Protein AF-A0A820WFC2-F1 (afdb_monomer_lite)

Secondary structure (DSSP, 8-state):
--PPP--SEEEEEEEESS--HHHHHHHHHT-TT--EEEEEEEEES-SS---HHHHHHHHHHH-TT-SEEEEEEEEE-----------HHHHHHHHHHTT------

Radius of gyration: 25.03 Å; chains: 1; bounding box: 61×42×60 Å

Sequence (105 aa):
MNKLPNLKCFSLQIFYEFQPYDRIASLLRRMSNLEKLTLNISIKDRNSVIDGTYIQHDILDCMPQLHSFTFYICTYVETVDLSYKLSSEDIQQTLMNIGLQDVTS

pLDDT: mean 79.73, std 13.65, range [39.09, 97.25]

Foldseek 3Di:
DDQDPQDQEDEDADEDADDDLVVVLVVLLSNQNHQEYEYHYEYEDDPDDDDQVVSVVVSCVSHVNHNYYHYHYDYDYDPPPPPPPCPPVNVVVVCVVVPPDDPPD

Structure (mmCIF, N/CA/C/O backbone):
data_AF-A0A820WFC2-F1
#
_entry.id   AF-A0A820WFC2-F1
#
loop_
_atom_site.group_PDB
_atom_site.id
_atom_site.type_symbol
_atom_site.label_atom_id
_atom_site.label_alt_id
_atom_site.label_comp_id
_atom_site.label_asym_id
_atom_site.label_entity_id
_atom_site.label_seq_id
_atom_site.pdbx_PDB_ins_code
_atom_site.Cartn_x
_atom_site.Cartn_y
_atom_site.Cartn_z
_atom_site.occupancy
_atom_site.B_iso_or_equiv
_atom_site.auth_seq_id
_atom_site.auth_comp_id
_atom_site.auth_asym_id
_atom_site.auth_atom_id
_atom_site.pdbx_PDB_model_num
ATOM 1 N N . MET A 1 1 ? 5.137 -19.546 20.213 1.00 46.22 1 MET A N 1
ATOM 2 C CA . MET A 1 1 ? 4.730 -18.469 19.279 1.00 46.22 1 MET A CA 1
ATOM 3 C C . MET A 1 1 ? 5.107 -17.134 19.897 1.00 46.22 1 MET A C 1
ATOM 5 O O . MET A 1 1 ? 4.611 -16.827 20.974 1.00 46.22 1 MET A O 1
ATOM 9 N N . ASN A 1 2 ? 5.998 -16.372 19.263 1.00 50.78 2 ASN A N 1
ATOM 10 C CA . ASN A 1 2 ? 6.376 -15.040 19.740 1.00 50.78 2 ASN A CA 1
ATOM 11 C C . ASN A 1 2 ? 5.160 -14.112 19.619 1.00 50.78 2 ASN A C 1
ATOM 13 O O . ASN A 1 2 ? 4.730 -13.809 18.502 1.00 50.78 2 ASN A O 1
ATOM 17 N N . LYS A 1 3 ? 4.571 -13.715 20.755 1.00 58.31 3 LYS A N 1
ATOM 18 C CA . LYS A 1 3 ? 3.535 -12.677 20.792 1.00 58.31 3 LYS A CA 1
ATOM 19 C C . LYS A 1 3 ? 4.167 -11.389 20.270 1.00 58.31 3 LYS A C 1
ATOM 21 O O . LYS A 1 3 ? 5.173 -10.941 20.814 1.00 58.31 3 LYS A O 1
ATOM 26 N N . LEU A 1 4 ? 3.614 -10.837 19.193 1.00 67.19 4 LEU A N 1
ATOM 27 C CA . LEU A 1 4 ? 4.002 -9.504 18.746 1.00 67.19 4 LEU A CA 1
ATOM 28 C C . LEU A 1 4 ? 3.625 -8.492 19.840 1.00 67.19 4 LEU A C 1
ATOM 30 O O . LEU A 1 4 ? 2.645 -8.715 20.560 1.00 67.19 4 LEU A O 1
ATOM 34 N N . PRO A 1 5 ? 4.402 -7.410 20.000 1.00 72.19 5 PRO A N 1
ATOM 35 C CA . PRO A 1 5 ? 4.069 -6.349 20.938 1.00 72.19 5 PRO A CA 1
ATOM 36 C C . PRO A 1 5 ? 2.667 -5.801 20.652 1.00 72.19 5 PRO A C 1
ATOM 38 O O . PRO A 1 5 ? 2.216 -5.775 19.506 1.00 72.19 5 PRO A O 1
ATOM 41 N N . ASN A 1 6 ? 1.981 -5.370 21.711 1.00 83.00 6 ASN A N 1
ATOM 42 C CA . ASN A 1 6 ? 0.633 -4.813 21.642 1.00 83.00 6 ASN A CA 1
ATOM 43 C C . ASN A 1 6 ? 0.672 -3.387 21.057 1.00 83.00 6 ASN A C 1
ATOM 45 O O . ASN A 1 6 ? 0.530 -2.395 21.771 1.00 83.00 6 ASN A O 1
ATOM 49 N N . LEU A 1 7 ? 0.991 -3.293 19.767 1.00 88.44 7 LEU A N 1
ATOM 50 C CA . LEU A 1 7 ? 1.164 -2.042 19.043 1.00 88.44 7 LEU A CA 1
ATOM 51 C C . LEU A 1 7 ? -0.193 -1.497 18.610 1.00 88.44 7 LEU A C 1
ATOM 53 O O . LEU A 1 7 ? -0.929 -2.165 17.892 1.00 88.44 7 LEU A O 1
ATOM 57 N N . LYS A 1 8 ? -0.476 -0.253 19.000 1.00 93.56 8 LYS A N 1
ATOM 58 C CA . LYS A 1 8 ? -1.636 0.508 18.513 1.00 93.56 8 LYS A CA 1
ATOM 59 C C . LYS A 1 8 ? -1.343 1.279 17.231 1.00 93.56 8 LYS A C 1
ATOM 61 O O . LYS A 1 8 ? -2.245 1.498 16.434 1.00 93.56 8 LYS A O 1
ATOM 66 N N . CYS A 1 9 ? -0.089 1.679 17.036 1.00 95.12 9 CYS A N 1
ATOM 67 C CA . CYS A 1 9 ? 0.358 2.469 15.897 1.00 95.12 9 CYS A CA 1
ATOM 68 C C . CYS A 1 9 ? 1.531 1.765 15.220 1.00 95.12 9 CYS A C 1
ATOM 70 O O . CYS A 1 9 ? 2.468 1.340 15.899 1.00 95.12 9 CYS A O 1
ATOM 72 N N . PHE A 1 10 ? 1.499 1.676 13.894 1.00 93.75 10 PHE A N 1
ATOM 73 C CA . PHE A 1 10 ? 2.557 1.052 13.110 1.00 93.75 10 PHE A CA 1
ATOM 74 C C . PHE A 1 10 ? 2.712 1.775 11.774 1.00 93.75 10 PHE A C 1
ATOM 76 O O . PHE A 1 10 ? 1.727 2.112 11.118 1.00 93.75 10 PHE A O 1
ATOM 83 N N . SER A 1 11 ? 3.960 2.023 11.388 1.00 93.56 11 SER A N 1
ATOM 84 C CA . SER A 1 11 ? 4.306 2.578 10.084 1.00 93.56 11 SER A CA 1
ATOM 85 C C . SER A 1 11 ? 5.258 1.617 9.398 1.00 93.56 11 SER A C 1
ATOM 87 O O . SER A 1 11 ? 6.248 1.195 9.998 1.00 93.56 11 SER A O 1
ATOM 89 N N . LEU A 1 12 ? 4.942 1.261 8.159 1.00 90.31 12 LEU A N 1
ATOM 90 C CA . LEU A 1 12 ? 5.725 0.338 7.357 1.00 90.31 12 LEU A CA 1
ATOM 91 C C . LEU A 1 12 ? 6.024 0.978 6.007 1.00 90.31 12 LEU A C 1
ATOM 93 O O . LEU A 1 12 ? 5.112 1.345 5.268 1.00 90.31 12 LEU A O 1
ATOM 97 N N . GLN A 1 13 ? 7.309 1.094 5.692 1.00 89.69 13 GLN A N 1
ATOM 98 C CA . GLN A 1 13 ? 7.788 1.518 4.386 1.00 89.69 13 GLN A CA 1
ATOM 99 C C . GLN A 1 13 ? 8.511 0.356 3.729 1.00 89.69 13 GLN A C 1
ATOM 101 O O . GLN A 1 13 ? 9.336 -0.301 4.368 1.00 89.69 13 GLN A O 1
ATOM 106 N N . ILE A 1 14 ? 8.186 0.091 2.468 1.00 84.44 14 ILE A N 1
ATOM 107 C CA . ILE A 1 14 ? 8.719 -1.067 1.771 1.00 84.44 14 ILE A CA 1
ATOM 108 C C . ILE A 1 14 ? 9.080 -0.730 0.342 1.00 84.44 14 ILE A C 1
ATOM 110 O O . ILE A 1 14 ? 8.329 -0.052 -0.351 1.00 84.44 14 ILE A O 1
ATOM 114 N N . PHE A 1 15 ? 10.215 -1.268 -0.082 1.00 83.06 15 PHE A N 1
ATOM 115 C CA . PHE A 1 15 ? 10.752 -1.153 -1.425 1.00 83.06 15 PHE A CA 1
ATOM 116 C C . PHE A 1 15 ? 10.857 -2.560 -2.018 1.00 83.06 15 PHE A C 1
ATOM 118 O O . PHE A 1 15 ? 11.475 -3.431 -1.404 1.00 83.06 15 PHE A O 1
ATOM 125 N N . TYR A 1 16 ? 10.242 -2.802 -3.176 1.00 74.62 16 TYR A N 1
ATOM 126 C CA . TYR A 1 16 ? 10.271 -4.108 -3.844 1.00 74.62 16 TYR A CA 1
ATOM 127 C C . TYR A 1 16 ? 10.671 -3.988 -5.314 1.00 74.62 16 TYR A C 1
ATOM 129 O O . TYR A 1 16 ? 10.124 -3.154 -6.028 1.00 74.62 16 TYR A O 1
ATOM 137 N N . GLU A 1 17 ? 11.541 -4.891 -5.771 1.00 65.62 17 GLU A N 1
ATOM 138 C CA . GLU A 1 17 ? 11.744 -5.180 -7.202 1.00 65.62 17 GLU A CA 1
ATOM 139 C C . GLU A 1 17 ? 10.764 -6.261 -7.685 1.00 65.62 17 GLU A C 1
ATOM 141 O O . GLU A 1 17 ? 10.140 -6.130 -8.730 1.00 65.62 17 GLU A O 1
ATOM 146 N N . PHE A 1 18 ? 10.530 -7.301 -6.877 1.00 56.69 18 PHE A N 1
ATOM 147 C CA . PHE A 1 18 ? 9.559 -8.356 -7.170 1.00 56.69 18 PHE A CA 1
ATOM 148 C C . PHE A 1 18 ? 8.780 -8.700 -5.887 1.00 56.69 18 PHE A C 1
ATOM 150 O O . PHE A 1 18 ? 9.354 -8.845 -4.811 1.00 56.69 18 PHE A O 1
ATOM 157 N N . GLN A 1 19 ? 7.452 -8.714 -5.998 1.00 64.69 19 GLN A N 1
ATOM 158 C CA . GLN A 1 19 ? 6.427 -8.702 -4.935 1.00 64.69 19 GLN A CA 1
ATOM 159 C C . GLN A 1 19 ? 6.658 -9.622 -3.712 1.00 64.69 19 GLN A C 1
ATOM 161 O O . GLN A 1 19 ? 7.302 -10.665 -3.829 1.00 64.69 19 GLN A O 1
ATOM 166 N N . PRO A 1 20 ? 6.032 -9.318 -2.546 1.00 66.56 20 PRO A N 1
ATOM 167 C CA . PRO A 1 20 ? 4.787 -10.032 -2.205 1.00 66.56 20 PRO A CA 1
ATOM 168 C C . PRO A 1 20 ? 3.873 -9.268 -1.221 1.00 66.56 20 PRO A C 1
ATOM 170 O O . PRO A 1 20 ? 4.089 -9.290 -0.005 1.00 66.56 20 PRO A O 1
ATOM 173 N N . TYR A 1 21 ? 2.795 -8.663 -1.725 1.00 76.25 21 TYR A N 1
ATOM 174 C CA . TYR A 1 21 ? 1.727 -8.109 -0.878 1.00 76.25 21 TYR A CA 1
ATOM 175 C C . TYR A 1 21 ? 1.256 -9.116 0.196 1.00 76.25 21 TYR A C 1
ATOM 177 O O . TYR A 1 21 ? 1.076 -8.754 1.356 1.00 76.25 21 TYR A O 1
ATOM 185 N N . ASP A 1 22 ? 1.219 -10.406 -0.142 1.00 81.25 22 ASP A N 1
ATOM 186 C CA . ASP A 1 22 ? 0.822 -11.496 0.757 1.00 81.25 22 ASP A CA 1
ATOM 187 C C . ASP A 1 22 ? 1.621 -11.556 2.067 1.00 81.25 22 ASP A C 1
ATOM 189 O O . ASP A 1 22 ? 1.073 -11.876 3.127 1.00 81.25 22 ASP A O 1
ATOM 193 N N . ARG A 1 23 ? 2.922 -11.226 2.041 1.00 82.94 23 ARG A N 1
ATOM 194 C CA . ARG A 1 23 ? 3.736 -11.207 3.270 1.00 82.94 23 ARG A CA 1
ATOM 195 C C . ARG A 1 23 ? 3.364 -10.032 4.166 1.00 82.94 23 ARG A C 1
ATOM 197 O O . ARG A 1 23 ? 3.383 -10.180 5.387 1.00 82.94 23 ARG A O 1
ATOM 204 N N . ILE A 1 24 ? 3.008 -8.895 3.568 1.00 84.75 24 ILE A N 1
ATOM 205 C CA . ILE A 1 24 ? 2.522 -7.717 4.291 1.00 84.75 24 ILE A CA 1
ATOM 206 C C . ILE A 1 24 ? 1.187 -8.060 4.941 1.00 84.75 24 ILE A C 1
ATOM 208 O O . ILE A 1 24 ? 1.052 -7.915 6.152 1.00 84.75 24 ILE A O 1
ATOM 212 N N . ALA A 1 25 ? 0.244 -8.604 4.169 1.00 85.19 25 ALA A N 1
ATOM 213 C CA . ALA A 1 25 ? -1.056 -9.022 4.679 1.00 85.19 25 ALA A CA 1
ATOM 214 C C . ALA A 1 25 ? -0.910 -10.030 5.835 1.00 85.19 25 ALA A C 1
ATOM 216 O O . ALA A 1 25 ? -1.528 -9.871 6.888 1.00 85.19 25 ALA A O 1
ATOM 217 N N . SER A 1 26 ? -0.027 -11.027 5.702 1.00 87.31 26 SER A N 1
ATOM 218 C CA . SER A 1 26 ? 0.252 -11.990 6.776 1.00 87.31 26 SER A CA 1
ATOM 219 C C . SER A 1 26 ? 0.830 -11.337 8.037 1.00 87.31 26 SER A C 1
ATOM 221 O O . SER A 1 26 ? 0.430 -11.695 9.148 1.00 87.31 26 SER A O 1
ATOM 223 N N . LEU A 1 27 ? 1.749 -10.378 7.893 1.00 87.56 27 LEU A N 1
ATOM 224 C CA . LEU A 1 27 ? 2.304 -9.634 9.024 1.00 87.56 27 LEU A CA 1
ATOM 225 C C . LEU A 1 27 ? 1.218 -8.810 9.726 1.00 87.56 27 LEU A C 1
ATOM 227 O O . LEU A 1 27 ? 1.082 -8.889 10.947 1.00 87.56 27 LEU A O 1
ATOM 231 N N . LEU A 1 28 ? 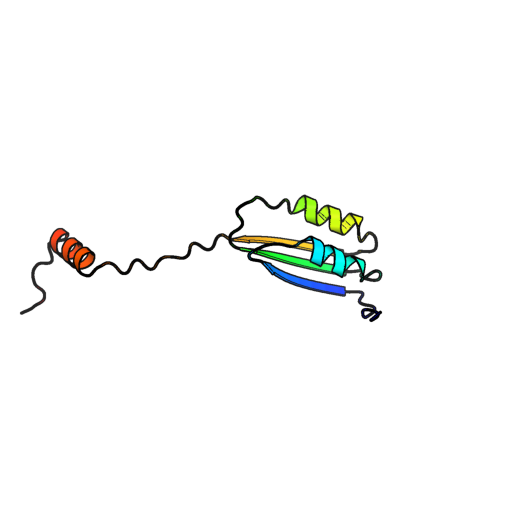0.438 -8.063 8.948 1.00 88.81 28 LEU A N 1
ATOM 232 C CA . LEU A 1 28 ? -0.615 -7.179 9.433 1.00 88.81 28 LEU A CA 1
ATOM 233 C C . LEU A 1 28 ? -1.727 -7.946 10.162 1.00 88.81 28 LEU A C 1
ATOM 235 O O . LEU A 1 28 ? -2.127 -7.549 11.255 1.00 88.81 28 LEU A O 1
ATOM 239 N N . ARG A 1 29 ? -2.138 -9.114 9.651 1.00 87.88 29 ARG A N 1
ATOM 240 C CA . ARG A 1 29 ? -3.127 -9.994 10.310 1.00 87.88 29 ARG A CA 1
ATOM 241 C C . ARG A 1 29 ? -2.702 -10.4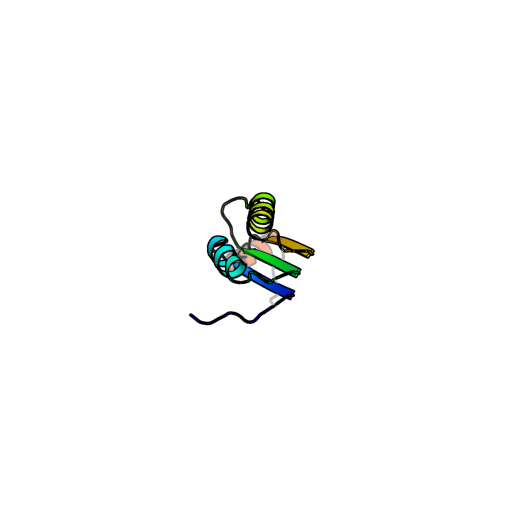61 11.704 1.00 87.88 29 ARG A C 1
ATOM 243 O O . ARG A 1 29 ? -3.547 -10.797 12.527 1.00 87.88 29 ARG A O 1
ATOM 250 N N . ARG A 1 30 ? -1.398 -10.486 12.000 1.00 90.00 30 ARG A N 1
ATOM 251 C CA . ARG A 1 30 ? -0.884 -10.850 13.332 1.00 90.00 30 ARG A CA 1
ATOM 252 C C . ARG A 1 30 ? -0.908 -9.679 14.323 1.00 90.00 30 ARG A C 1
ATOM 254 O O . ARG A 1 30 ? -0.623 -9.893 15.500 1.00 90.00 30 ARG A O 1
ATOM 261 N N . MET A 1 31 ? -1.231 -8.467 13.870 1.00 90.56 31 MET A N 1
ATOM 262 C CA . MET A 1 31 ? -1.310 -7.243 14.672 1.00 90.56 31 MET A CA 1
ATOM 263 C C . MET A 1 31 ? -2.775 -6.878 14.960 1.00 90.56 31 MET A C 1
ATOM 265 O O . MET A 1 31 ? -3.265 -5.821 14.570 1.00 90.56 31 MET A O 1
ATOM 269 N N . SER A 1 32 ? -3.491 -7.761 15.661 1.00 89.19 32 SER A N 1
ATOM 270 C CA . SER A 1 32 ? -4.941 -7.637 15.902 1.00 89.19 32 SER A CA 1
ATOM 271 C C . SER A 1 32 ? -5.368 -6.383 16.673 1.00 89.19 32 SER A C 1
ATOM 273 O O . SER A 1 32 ? -6.533 -6.016 16.633 1.00 89.19 32 SER A O 1
ATOM 275 N N . ASN A 1 33 ? -4.444 -5.735 17.383 1.00 91.31 33 ASN A N 1
ATOM 276 C CA . ASN A 1 33 ? -4.726 -4.574 18.234 1.00 91.31 33 ASN A CA 1
ATOM 277 C C . ASN A 1 33 ? -4.298 -3.248 17.588 1.00 91.31 33 ASN A C 1
ATOM 279 O O . ASN A 1 33 ? -4.279 -2.210 18.249 1.00 91.31 33 ASN A O 1
ATOM 283 N N . LEU A 1 34 ? -3.903 -3.292 16.313 1.00 94.38 34 LEU A N 1
ATOM 284 C CA . LEU A 1 34 ? -3.460 -2.118 15.588 1.00 94.38 34 LEU A CA 1
ATOM 285 C C . LEU A 1 34 ? -4.649 -1.202 15.293 1.00 94.38 34 LEU A C 1
ATOM 287 O O . LEU A 1 34 ? -5.588 -1.609 14.624 1.00 94.38 34 LEU A O 1
ATOM 291 N N . GLU A 1 35 ? -4.593 0.038 15.766 1.00 96.12 35 GLU A N 1
ATOM 292 C CA . GLU A 1 35 ? -5.637 1.051 15.565 1.00 96.12 35 GLU A CA 1
ATOM 293 C C . GLU A 1 35 ? -5.243 2.051 14.468 1.00 96.12 35 GLU A C 1
ATOM 295 O O . GLU A 1 35 ? -6.109 2.647 13.829 1.00 96.12 35 GLU A O 1
ATOM 300 N N . LYS A 1 36 ? -3.938 2.255 14.246 1.00 97.25 36 LYS A N 1
ATOM 301 C CA . LYS A 1 36 ? -3.399 3.198 13.261 1.00 97.25 36 LYS A CA 1
ATOM 302 C C . LYS A 1 36 ? -2.314 2.546 12.415 1.00 97.25 36 LYS A C 1
ATOM 304 O O . LYS A 1 36 ? -1.309 2.074 12.954 1.00 97.25 36 LYS A O 1
ATOM 309 N N . LEU A 1 37 ? -2.491 2.584 11.099 1.00 96.00 37 LEU A N 1
ATOM 310 C CA . LEU A 1 37 ? -1.545 2.047 10.128 1.00 96.00 37 LEU A CA 1
ATOM 311 C C . LEU A 1 37 ? -1.168 3.112 9.099 1.00 96.00 37 LEU A C 1
ATOM 313 O O . LEU A 1 37 ? -2.042 3.704 8.468 1.00 96.00 37 LEU A O 1
ATOM 317 N N . THR A 1 38 ? 0.132 3.289 8.883 1.00 96.38 38 THR A N 1
ATOM 318 C CA . THR A 1 38 ? 0.663 3.964 7.695 1.00 96.38 38 THR A CA 1
ATOM 319 C C . THR A 1 38 ? 1.440 2.951 6.870 1.00 96.38 38 THR A C 1
ATOM 321 O O . THR A 1 38 ? 2.380 2.334 7.372 1.00 96.38 38 THR A O 1
ATOM 324 N N . LEU A 1 39 ? 1.065 2.776 5.606 1.00 92.69 39 LEU A N 1
ATOM 325 C CA . LEU A 1 39 ? 1.719 1.850 4.691 1.00 92.69 39 LEU A CA 1
ATOM 326 C C . LEU A 1 39 ? 2.207 2.602 3.452 1.00 92.69 39 LEU A C 1
ATOM 328 O O . LEU A 1 39 ? 1.406 3.144 2.695 1.00 92.69 39 LEU A O 1
ATOM 332 N N . ASN A 1 40 ? 3.525 2.620 3.261 1.00 91.81 40 ASN A N 1
ATOM 333 C CA . ASN A 1 40 ? 4.196 3.174 2.090 1.00 91.81 40 ASN A CA 1
ATOM 334 C C . ASN A 1 40 ? 4.798 2.029 1.274 1.00 91.81 40 ASN A C 1
ATOM 336 O O . ASN A 1 40 ? 5.723 1.358 1.737 1.00 91.81 40 ASN A O 1
ATOM 340 N N . ILE A 1 41 ? 4.288 1.813 0.066 1.00 87.62 41 ILE A N 1
ATOM 341 C CA . ILE A 1 41 ? 4.781 0.785 -0.849 1.00 87.62 41 ILE A CA 1
ATOM 342 C C . ILE A 1 41 ? 5.434 1.460 -2.052 1.00 87.62 41 ILE A C 1
ATOM 344 O O . ILE A 1 41 ? 4.781 2.173 -2.807 1.00 87.62 41 ILE A O 1
ATOM 348 N N . SER A 1 42 ? 6.713 1.187 -2.254 1.00 86.50 42 SER A N 1
ATOM 349 C CA . SER A 1 42 ? 7.497 1.638 -3.396 1.00 86.50 42 SER A CA 1
ATOM 350 C C . SER A 1 42 ? 7.894 0.434 -4.238 1.00 86.50 42 SER A C 1
ATOM 352 O O . SER A 1 42 ? 8.462 -0.530 -3.720 1.00 86.50 42 SER A O 1
ATOM 354 N N . ILE A 1 43 ? 7.557 0.453 -5.526 1.00 83.25 43 ILE A N 1
ATOM 355 C CA . ILE A 1 43 ? 7.781 -0.691 -6.413 1.00 83.25 43 ILE A CA 1
ATOM 356 C C . ILE A 1 43 ? 8.572 -0.263 -7.640 1.00 83.25 43 ILE A C 1
ATOM 358 O O . ILE A 1 43 ? 8.213 0.697 -8.322 1.00 83.25 43 ILE A O 1
ATOM 362 N N . LYS A 1 44 ? 9.644 -1.010 -7.889 1.00 82.38 44 LYS A N 1
ATOM 363 C CA . LYS A 1 44 ? 10.611 -0.805 -8.957 1.00 82.38 44 LYS A CA 1
ATOM 364 C C . LYS A 1 44 ? 10.376 -1.804 -10.091 1.00 82.38 44 LYS A C 1
ATOM 366 O O . LYS A 1 44 ? 10.058 -2.959 -9.822 1.00 82.38 44 LYS A O 1
ATOM 371 N N . ASP A 1 45 ? 10.534 -1.347 -11.333 1.00 70.25 45 ASP A N 1
ATOM 372 C CA . ASP A 1 45 ? 10.657 -2.166 -12.555 1.00 70.25 45 ASP A CA 1
ATOM 373 C C . ASP A 1 45 ? 9.579 -3.243 -12.733 1.00 70.25 45 ASP A C 1
ATOM 375 O O . ASP A 1 45 ? 9.830 -4.389 -13.113 1.00 70.25 45 ASP A O 1
ATOM 379 N N . ARG A 1 46 ? 8.329 -2.8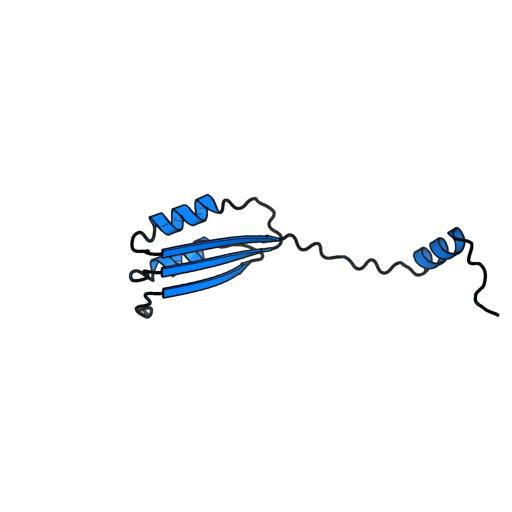74 -12.451 1.00 69.62 46 ARG A N 1
ATOM 380 C CA . ARG A 1 46 ? 7.212 -3.810 -12.545 1.00 69.62 46 ARG A CA 1
ATOM 381 C C . ARG A 1 46 ? 6.698 -3.918 -13.977 1.00 69.62 46 ARG A C 1
ATOM 383 O O . ARG A 1 46 ? 6.289 -2.931 -14.575 1.00 69.62 46 ARG A O 1
ATOM 390 N N . ASN A 1 47 ? 6.576 -5.152 -14.460 1.00 67.94 47 ASN A N 1
ATOM 391 C CA . ASN A 1 47 ? 5.997 -5.462 -15.774 1.00 67.94 47 ASN A CA 1
ATOM 392 C C . ASN A 1 47 ? 4.453 -5.474 -15.792 1.00 67.94 47 ASN A C 1
ATOM 394 O O . ASN A 1 47 ? 3.851 -5.844 -16.797 1.00 67.94 47 ASN A O 1
ATOM 398 N N . SER A 1 48 ? 3.789 -5.136 -14.681 1.00 66.75 48 SER A N 1
ATOM 399 C CA . SER A 1 48 ? 2.329 -5.194 -14.560 1.00 66.75 48 SER A CA 1
ATOM 400 C C . SER A 1 48 ? 1.763 -4.076 -13.692 1.00 66.75 48 SER A C 1
ATOM 402 O O . SER A 1 48 ? 2.369 -3.668 -12.697 1.00 66.75 48 SER A O 1
ATOM 404 N N . VAL A 1 49 ? 0.559 -3.616 -14.037 1.00 68.56 49 VAL A N 1
ATOM 405 C CA . VAL A 1 49 ? -0.178 -2.597 -13.277 1.00 68.56 49 VAL A CA 1
ATOM 406 C C . VAL A 1 49 ? -0.489 -3.110 -11.870 1.00 68.56 49 VAL A C 1
ATOM 408 O O . VAL A 1 49 ? -0.840 -4.278 -11.677 1.00 68.56 49 VAL A O 1
ATOM 411 N N . ILE A 1 50 ? -0.321 -2.246 -10.869 1.00 73.81 50 ILE A N 1
ATOM 412 C CA . ILE A 1 50 ? -0.748 -2.520 -9.494 1.00 73.81 50 ILE A CA 1
ATOM 413 C C . ILE A 1 50 ? -2.070 -1.825 -9.282 1.00 73.81 50 ILE A C 1
ATOM 415 O O . ILE A 1 50 ? -2.154 -0.607 -9.424 1.00 73.81 50 ILE A O 1
ATOM 419 N N . ASP A 1 51 ? -3.071 -2.589 -8.883 1.00 80.19 51 ASP A N 1
ATOM 420 C CA . ASP A 1 51 ? -4.287 -2.001 -8.366 1.00 80.19 51 ASP A CA 1
ATOM 421 C C . ASP A 1 51 ? -4.074 -1.650 -6.885 1.00 80.19 51 ASP A C 1
ATOM 423 O O . ASP A 1 51 ? -4.178 -2.492 -5.989 1.00 80.19 51 ASP A O 1
ATOM 427 N N . GLY A 1 52 ? -3.692 -0.396 -6.633 1.00 82.88 52 GLY A N 1
ATOM 428 C CA . GLY A 1 52 ? -3.567 0.128 -5.274 1.00 82.88 52 GLY A CA 1
ATOM 429 C C . GLY A 1 52 ? -4.901 0.122 -4.523 1.00 82.88 52 GLY A C 1
ATOM 430 O O . GLY A 1 52 ? -4.910 -0.054 -3.307 1.00 82.88 52 GLY A O 1
ATOM 431 N N . THR A 1 53 ? -6.023 0.242 -5.237 1.00 87.62 53 THR A N 1
ATOM 432 C CA . THR A 1 53 ? -7.369 0.209 -4.660 1.00 87.62 53 THR A CA 1
ATOM 433 C C . THR A 1 53 ? -7.697 -1.189 -4.145 1.00 87.62 53 THR A C 1
ATOM 435 O O . THR A 1 53 ? -8.170 -1.319 -3.018 1.00 87.62 53 THR A O 1
ATOM 438 N N . TYR A 1 54 ? -7.344 -2.240 -4.893 1.00 87.06 54 TYR A N 1
ATOM 439 C CA . TYR A 1 54 ? -7.453 -3.625 -4.419 1.00 87.06 54 TYR A CA 1
ATOM 440 C C . TYR A 1 54 ? -6.676 -3.854 -3.112 1.00 87.06 54 TYR A C 1
ATOM 442 O O . TYR A 1 54 ? -7.229 -4.374 -2.146 1.00 87.06 54 TYR A O 1
ATOM 450 N N . ILE A 1 55 ? -5.410 -3.421 -3.057 1.00 88.00 55 ILE A N 1
ATOM 451 C CA . ILE A 1 55 ? -4.562 -3.554 -1.858 1.00 88.00 55 ILE A CA 1
ATOM 452 C C . ILE A 1 55 ? -5.182 -2.817 -0.668 1.00 88.00 55 ILE A C 1
ATOM 454 O O . ILE A 1 55 ? -5.226 -3.341 0.444 1.00 88.00 55 ILE A O 1
ATOM 458 N N . GLN A 1 56 ? -5.656 -1.594 -0.899 1.00 91.00 56 GLN A N 1
ATOM 459 C CA . GLN A 1 56 ? -6.271 -0.784 0.140 1.00 91.00 56 GLN A CA 1
ATOM 460 C C . GLN A 1 56 ? -7.534 -1.452 0.703 1.00 91.00 56 GLN A C 1
ATOM 462 O O . GLN A 1 56 ? -7.695 -1.493 1.924 1.00 91.00 56 GLN A O 1
ATOM 467 N N . HIS A 1 57 ? -8.401 -1.988 -0.160 1.00 91.88 57 HIS A N 1
ATOM 468 C CA . HIS A 1 57 ? -9.614 -2.686 0.264 1.00 91.88 57 HIS A CA 1
ATOM 469 C C . HIS A 1 57 ? -9.309 -3.968 1.031 1.00 91.88 57 HIS A C 1
ATOM 471 O O . HIS A 1 57 ? -9.830 -4.133 2.128 1.00 91.88 57 HIS A O 1
ATOM 477 N N . ASP A 1 58 ? -8.409 -4.819 0.534 1.00 91.06 58 ASP A N 1
ATOM 478 C CA . ASP A 1 58 ? -8.081 -6.076 1.218 1.00 91.06 58 ASP A CA 1
ATOM 479 C C . ASP A 1 58 ? -7.492 -5.833 2.623 1.00 91.06 58 ASP A C 1
ATOM 481 O O . ASP A 1 58 ? -7.804 -6.566 3.564 1.00 91.06 58 ASP A O 1
ATOM 485 N N . ILE A 1 59 ? -6.708 -4.761 2.816 1.00 91.31 59 ILE A N 1
ATOM 486 C CA . ILE A 1 59 ? -6.233 -4.364 4.152 1.00 91.31 59 ILE A CA 1
ATOM 487 C C . ILE A 1 59 ? -7.392 -3.924 5.048 1.00 91.31 59 ILE A C 1
ATOM 489 O O . ILE A 1 59 ? -7.450 -4.352 6.201 1.00 91.31 59 ILE A O 1
ATOM 493 N N . LEU A 1 60 ? -8.292 -3.073 4.551 1.00 92.12 60 LEU A N 1
ATOM 494 C CA . LEU A 1 60 ? -9.439 -2.588 5.325 1.00 92.12 60 LEU A CA 1
ATOM 495 C C . LEU A 1 60 ? -10.385 -3.732 5.714 1.00 92.12 60 LEU A C 1
ATOM 497 O O . LEU A 1 60 ? -10.827 -3.787 6.861 1.00 92.12 60 LEU A O 1
ATOM 501 N N . ASP A 1 61 ? -10.612 -4.678 4.804 1.00 92.44 61 ASP A N 1
ATOM 502 C CA . ASP A 1 61 ? -11.430 -5.868 5.041 1.00 92.44 61 ASP A CA 1
ATOM 503 C C . ASP A 1 61 ? -10.777 -6.807 6.067 1.00 92.44 61 ASP A C 1
ATOM 505 O O . ASP A 1 61 ? -11.448 -7.372 6.933 1.00 92.44 61 ASP A O 1
ATOM 509 N N . CYS A 1 62 ? -9.448 -6.957 6.016 1.00 90.62 62 CYS A N 1
ATOM 510 C CA . CYS A 1 62 ? -8.697 -7.792 6.955 1.00 90.62 62 CYS A CA 1
ATOM 511 C C . CYS A 1 62 ? -8.457 -7.133 8.321 1.00 90.62 62 CYS A C 1
ATOM 513 O O . CYS A 1 62 ? -8.106 -7.833 9.277 1.00 90.62 62 CYS A O 1
ATOM 515 N N . MET A 1 63 ? -8.566 -5.806 8.416 1.00 92.75 63 MET A N 1
ATOM 516 C CA . MET A 1 63 ? -8.238 -5.033 9.615 1.00 92.75 63 MET A CA 1
ATOM 517 C C . MET A 1 63 ? -9.342 -4.027 9.982 1.00 92.75 63 MET A C 1
ATOM 519 O O . MET A 1 63 ? -9.067 -2.828 10.100 1.00 92.75 63 MET A O 1
ATOM 523 N N . PRO A 1 64 ? -10.581 -4.490 10.229 1.00 93.06 64 PRO A N 1
ATOM 524 C CA . PRO A 1 64 ? -11.716 -3.614 10.529 1.00 93.06 64 PRO A CA 1
ATOM 525 C C . PRO A 1 64 ? -11.545 -2.804 11.826 1.00 93.06 64 PRO A C 1
ATOM 527 O O . PRO A 1 64 ? -12.271 -1.844 12.061 1.00 93.06 64 PRO A O 1
ATOM 530 N N . GLN A 1 65 ? -10.589 -3.174 12.682 1.00 93.50 65 GLN A N 1
ATOM 531 C CA . GLN A 1 65 ? -10.249 -2.450 13.908 1.00 93.50 65 GLN A CA 1
ATOM 532 C C . GLN A 1 65 ? -9.457 -1.146 13.674 1.00 93.50 65 GLN A C 1
ATOM 534 O O . GLN A 1 65 ? -9.228 -0.387 14.624 1.00 93.50 65 GLN A O 1
ATOM 539 N N . LEU A 1 66 ? -8.983 -0.889 12.448 1.00 94.94 66 LEU A N 1
ATOM 540 C CA . LEU A 1 66 ? -8.233 0.325 12.135 1.00 94.94 66 LEU A CA 1
ATOM 541 C C . LEU A 1 66 ? -9.145 1.553 12.221 1.00 94.94 66 LEU A C 1
ATOM 543 O O . LEU A 1 66 ? -10.118 1.691 11.491 1.00 94.94 66 LEU A O 1
ATOM 547 N N . HIS A 1 67 ? -8.775 2.487 13.091 1.00 96.19 67 HIS A N 1
ATOM 548 C CA . HIS A 1 67 ? -9.413 3.796 13.216 1.00 96.19 67 HIS A CA 1
ATOM 549 C C . HIS A 1 67 ? -8.802 4.815 12.247 1.00 96.19 67 HIS A C 1
ATOM 551 O O . HIS A 1 67 ? -9.430 5.811 11.902 1.00 96.19 67 HIS A O 1
ATOM 557 N N . SER A 1 68 ? -7.549 4.594 11.840 1.00 96.81 68 SER A N 1
ATOM 558 C CA . SER A 1 68 ? -6.823 5.442 10.899 1.00 96.81 68 SER A CA 1
ATOM 559 C C . SER A 1 68 ? -5.974 4.571 9.987 1.00 96.81 68 SER A C 1
ATOM 561 O O . SER A 1 68 ? -5.122 3.818 10.464 1.00 96.81 68 SER A O 1
ATOM 563 N N . PHE A 1 69 ? -6.156 4.721 8.679 1.00 95.94 69 PHE A N 1
ATOM 564 C CA . PHE A 1 69 ? -5.335 4.051 7.681 1.00 95.94 69 PHE A CA 1
ATOM 565 C C . PHE A 1 69 ? -4.863 5.049 6.631 1.00 95.94 69 PHE A C 1
ATOM 567 O O . PHE A 1 69 ? -5.673 5.681 5.955 1.00 95.94 69 PHE A O 1
ATOM 574 N N . THR A 1 70 ? -3.547 5.170 6.501 1.00 96.44 70 THR A N 1
ATOM 575 C CA . THR A 1 70 ? -2.904 5.973 5.468 1.00 96.44 70 THR A CA 1
ATOM 576 C C . THR A 1 70 ? -2.143 5.046 4.534 1.00 96.44 70 THR A C 1
ATOM 578 O O . THR A 1 70 ? -1.255 4.311 4.970 1.00 96.44 70 THR A O 1
ATOM 581 N N . PHE A 1 71 ? -2.478 5.092 3.249 1.00 93.38 71 PHE A N 1
ATOM 582 C CA . PHE A 1 71 ? -1.880 4.242 2.232 1.00 93.38 71 PHE A CA 1
ATOM 583 C C . PHE A 1 71 ? -1.266 5.086 1.124 1.00 93.38 71 PHE A C 1
ATOM 585 O O . PHE A 1 71 ? -1.938 5.921 0.522 1.00 93.38 71 PHE A O 1
ATOM 592 N N . TYR A 1 72 ? 0.008 4.836 0.848 1.00 91.50 72 TYR A N 1
ATOM 593 C CA . TYR A 1 72 ? 0.717 5.408 -0.280 1.00 91.50 72 TYR A CA 1
ATOM 594 C C . TYR A 1 72 ? 1.339 4.285 -1.091 1.00 91.50 72 TYR A C 1
ATOM 596 O O . TYR A 1 72 ? 2.001 3.393 -0.552 1.00 91.50 72 TYR A O 1
ATOM 604 N N . ILE A 1 73 ? 1.156 4.366 -2.401 1.00 87.31 73 ILE A N 1
ATOM 605 C CA . ILE A 1 73 ? 1.812 3.492 -3.354 1.00 87.31 73 ILE A CA 1
ATOM 606 C C . ILE A 1 73 ? 2.499 4.348 -4.406 1.00 87.31 73 ILE A C 1
ATOM 608 O O . ILE A 1 73 ? 1.900 5.268 -4.961 1.00 87.31 73 ILE A O 1
ATOM 612 N N . CYS A 1 74 ? 3.765 4.058 -4.671 1.00 86.38 74 CYS A N 1
ATOM 613 C CA . CYS A 1 74 ? 4.484 4.631 -5.791 1.00 86.38 74 CYS A CA 1
ATOM 614 C C . CYS A 1 74 ? 5.127 3.523 -6.619 1.00 86.38 74 CYS A C 1
ATOM 616 O O . CYS A 1 74 ? 5.641 2.529 -6.104 1.00 86.38 74 CYS A O 1
ATOM 618 N N . THR A 1 75 ? 5.079 3.709 -7.929 1.00 82.50 75 THR A N 1
ATOM 619 C CA . THR A 1 75 ? 5.741 2.850 -8.903 1.00 82.50 75 THR A CA 1
ATOM 620 C C . THR A 1 75 ? 6.733 3.696 -9.668 1.00 82.50 75 THR A C 1
ATOM 622 O O . THR A 1 75 ? 6.378 4.785 -10.122 1.00 82.50 75 THR A O 1
ATOM 625 N N . TYR A 1 76 ? 7.948 3.203 -9.835 1.00 81.81 76 TYR A N 1
ATOM 626 C CA . TYR A 1 76 ? 8.941 3.846 -10.678 1.00 81.81 76 TYR A CA 1
ATOM 627 C C . TYR A 1 76 ? 9.596 2.809 -11.581 1.00 81.81 76 TYR A C 1
ATOM 629 O O . TYR A 1 76 ? 9.775 1.650 -11.209 1.00 81.81 76 TYR A O 1
ATOM 637 N N . VAL A 1 77 ? 9.906 3.248 -12.794 1.00 77.00 77 VAL A N 1
ATOM 638 C CA . VAL A 1 77 ? 10.713 2.494 -13.746 1.00 77.00 77 VAL A CA 1
ATOM 639 C C . VAL A 1 77 ? 12.097 3.110 -13.678 1.00 77.00 77 VAL A C 1
ATOM 641 O O . VAL A 1 77 ? 12.254 4.299 -13.957 1.00 77.00 77 VAL A O 1
ATOM 644 N N . GLU A 1 78 ? 13.081 2.330 -13.251 1.00 73.56 78 GLU A N 1
ATOM 645 C CA . GLU A 1 78 ? 14.473 2.735 -13.331 1.00 73.56 78 GLU A CA 1
ATOM 646 C C . GLU A 1 78 ? 14.965 2.361 -14.726 1.00 73.56 78 GLU A C 1
ATOM 648 O O . GLU A 1 78 ? 15.305 1.218 -15.024 1.00 73.56 78 GLU A O 1
ATOM 653 N N . THR A 1 79 ? 14.989 3.341 -15.626 1.00 68.81 79 THR A N 1
ATOM 654 C CA . THR A 1 79 ? 15.810 3.197 -16.821 1.00 68.81 79 THR A CA 1
ATOM 655 C C . THR A 1 79 ? 17.247 3.163 -16.333 1.00 68.81 79 THR A C 1
ATOM 657 O O . THR A 1 79 ? 17.769 4.193 -15.903 1.00 68.81 79 THR A O 1
ATOM 660 N N . VAL A 1 80 ? 17.874 1.985 -16.356 1.00 67.62 80 VAL A N 1
ATOM 661 C CA . VAL A 1 80 ? 19.329 1.902 -16.274 1.00 67.62 80 VAL A CA 1
ATOM 662 C C . VAL A 1 80 ? 19.814 2.688 -17.473 1.00 67.62 80 VAL A C 1
ATOM 664 O O . VAL A 1 80 ? 19.760 2.204 -18.604 1.00 67.62 80 VAL A O 1
ATOM 667 N N . ASP A 1 81 ? 20.187 3.938 -17.227 1.00 55.38 81 ASP A N 1
ATOM 668 C CA . ASP A 1 81 ? 20.900 4.744 -18.188 1.00 55.38 81 ASP A CA 1
ATOM 669 C C . ASP A 1 81 ? 22.197 3.966 -18.391 1.00 55.38 81 ASP A C 1
ATOM 671 O O . ASP A 1 81 ? 23.125 4.004 -17.575 1.00 55.38 81 ASP A O 1
ATOM 675 N N . LEU A 1 82 ? 22.209 3.117 -19.423 1.00 56.75 82 LEU A N 1
ATOM 676 C CA . LEU A 1 82 ? 23.442 2.687 -20.036 1.00 56.75 82 LEU A CA 1
ATOM 677 C C . LEU A 1 82 ? 24.091 4.015 -20.354 1.00 56.75 82 LEU A C 1
ATOM 679 O O . LEU A 1 82 ? 23.682 4.696 -21.289 1.00 56.75 82 LEU A O 1
ATOM 683 N N . SER A 1 83 ? 25.032 4.424 -19.508 1.00 60.84 83 SER A N 1
ATOM 684 C CA . SER A 1 83 ? 25.966 5.473 -19.844 1.00 60.84 83 SER A CA 1
ATOM 685 C C . SER A 1 83 ? 26.653 4.946 -21.089 1.00 60.84 83 SER A C 1
ATOM 687 O O . SER A 1 83 ? 27.630 4.199 -21.021 1.00 60.84 83 SER A O 1
ATOM 689 N N . TYR A 1 84 ? 26.055 5.239 -22.243 1.00 58.34 84 TYR A N 1
ATOM 690 C CA . TYR A 1 84 ? 26.656 5.056 -23.535 1.00 58.34 84 TYR A CA 1
ATOM 691 C C . TYR A 1 84 ? 27.846 5.989 -23.456 1.00 58.34 84 TYR A C 1
ATOM 693 O O . TYR A 1 84 ? 27.745 7.195 -23.673 1.00 58.34 84 TYR A O 1
ATOM 701 N N . LYS A 1 85 ? 28.977 5.436 -23.014 1.00 61.38 85 LYS A N 1
ATOM 702 C CA . LYS A 1 85 ? 30.265 6.034 -23.280 1.00 61.38 85 LYS A CA 1
ATOM 703 C C . LYS A 1 85 ? 30.271 6.155 -24.786 1.00 61.38 85 LYS A C 1
ATOM 705 O O . LYS A 1 85 ? 30.343 5.135 -25.469 1.00 61.38 85 LYS A O 1
ATOM 710 N N . LEU A 1 86 ? 30.095 7.381 -25.271 1.00 67.56 86 LEU A N 1
ATOM 711 C CA . LEU A 1 86 ? 30.352 7.693 -26.662 1.00 67.56 86 LEU A CA 1
ATOM 712 C C . LEU A 1 86 ? 31.704 7.065 -26.973 1.00 67.56 86 LEU A C 1
ATOM 714 O O . LEU A 1 86 ? 32.674 7.288 -26.234 1.00 67.56 86 LEU A O 1
ATOM 718 N N . SER A 1 87 ? 31.736 6.199 -27.982 1.00 76.62 87 SER A N 1
ATOM 719 C CA . SER A 1 87 ? 33.014 5.667 -28.421 1.00 76.62 87 SER A CA 1
ATOM 720 C C . SER A 1 87 ? 33.887 6.846 -28.850 1.00 76.62 87 SER A C 1
ATOM 722 O O . SER A 1 87 ? 33.383 7.908 -29.235 1.00 76.62 87 SER A O 1
ATOM 724 N N . SER A 1 88 ? 35.205 6.694 -28.755 1.00 78.25 88 SER A N 1
ATOM 725 C CA . SER A 1 88 ? 36.118 7.720 -29.262 1.00 78.25 88 SER A CA 1
ATOM 726 C C . SER A 1 88 ? 35.809 8.040 -30.730 1.00 78.25 88 SER A C 1
ATOM 728 O O . SER A 1 88 ? 35.898 9.200 -31.129 1.00 78.25 88 SER A O 1
ATOM 730 N N . GLU A 1 89 ? 35.364 7.041 -31.497 1.00 80.81 89 GLU A N 1
ATOM 731 C CA . GLU A 1 89 ? 34.864 7.185 -32.861 1.00 80.81 89 GLU A CA 1
ATOM 732 C C . GLU A 1 89 ? 33.618 8.081 -32.952 1.00 80.81 89 GLU A C 1
ATOM 734 O O . GLU A 1 89 ? 33.608 9.002 -33.766 1.00 80.81 89 GLU A O 1
ATOM 739 N N . ASP A 1 90 ? 32.600 7.891 -32.105 1.00 79.25 90 ASP A N 1
ATOM 740 C CA . ASP A 1 90 ? 31.395 8.742 -32.103 1.00 79.25 90 ASP A CA 1
ATOM 741 C C . ASP A 1 90 ? 31.732 10.206 -31.772 1.00 79.25 90 ASP A C 1
ATOM 743 O O . ASP A 1 90 ? 31.176 11.138 -32.365 1.00 79.25 90 ASP A O 1
ATOM 747 N N . ILE A 1 91 ? 32.676 10.419 -30.847 1.00 80.06 91 ILE 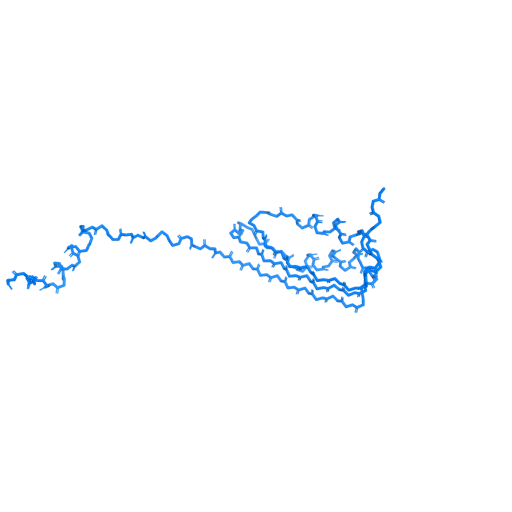A N 1
ATOM 748 C CA . ILE A 1 91 ? 33.165 11.753 -30.472 1.00 80.06 91 ILE A CA 1
ATOM 749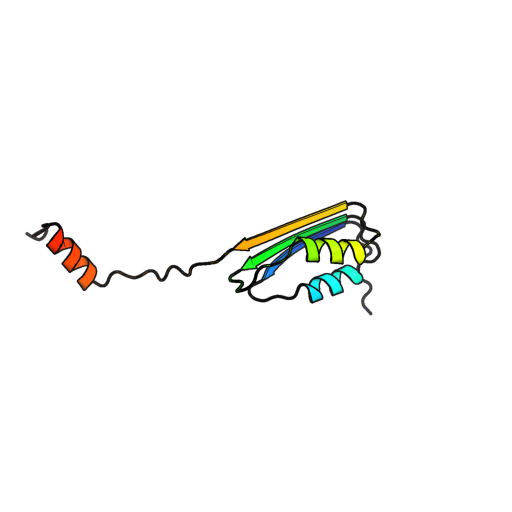 C C . ILE A 1 91 ? 33.897 12.392 -31.654 1.00 80.06 91 ILE A C 1
ATOM 751 O O . ILE A 1 91 ? 33.579 13.519 -32.031 1.00 80.06 91 ILE A O 1
ATOM 755 N N . GLN A 1 92 ? 34.849 11.682 -32.264 1.00 77.31 92 GLN A N 1
ATOM 756 C CA . GLN A 1 92 ? 35.615 12.194 -33.401 1.00 77.31 92 GLN A CA 1
ATOM 757 C C . GLN A 1 92 ? 34.717 12.496 -34.599 1.00 77.31 92 GLN A C 1
ATOM 759 O O . GLN A 1 92 ? 34.838 13.568 -35.189 1.00 77.31 92 GLN A O 1
ATOM 764 N N . GLN A 1 93 ? 33.771 11.610 -34.913 1.00 78.56 93 GLN A N 1
ATOM 765 C CA . GLN A 1 93 ? 32.847 11.810 -36.023 1.00 78.56 93 GLN A CA 1
ATOM 766 C C . GLN A 1 93 ? 31.948 13.027 -35.791 1.00 78.56 93 GLN A C 1
ATOM 768 O O . GLN A 1 93 ? 31.712 13.817 -36.705 1.00 78.56 93 GLN A O 1
ATOM 773 N N . THR A 1 94 ? 31.488 13.227 -34.554 1.00 79.69 94 THR A N 1
ATOM 774 C CA . THR A 1 94 ? 30.708 14.413 -34.187 1.00 79.69 94 THR A CA 1
ATOM 775 C C . THR A 1 94 ? 31.540 15.689 -34.314 1.00 79.69 94 THR A C 1
ATOM 777 O O . THR A 1 94 ? 31.068 16.654 -34.912 1.00 79.69 94 THR A O 1
ATOM 780 N N . LEU A 1 95 ? 32.786 15.692 -33.824 1.00 78.44 95 LEU A N 1
ATOM 781 C CA . LEU A 1 95 ? 33.706 16.834 -33.922 1.00 78.44 95 LEU A CA 1
ATOM 782 C C . LEU A 1 95 ? 34.053 17.187 -35.381 1.00 78.44 95 LEU A C 1
ATOM 784 O O . LEU A 1 95 ? 34.077 18.366 -35.739 1.00 78.44 95 LEU A O 1
ATOM 788 N N . MET A 1 96 ? 34.245 16.179 -36.239 1.00 76.38 96 MET A N 1
ATOM 789 C CA . MET A 1 96 ? 34.448 16.380 -37.677 1.00 76.38 96 MET A CA 1
ATOM 790 C C . MET A 1 96 ? 33.208 16.983 -38.347 1.00 76.38 96 MET A C 1
ATOM 792 O O . MET A 1 96 ? 33.333 17.912 -39.144 1.00 76.38 96 MET A O 1
ATOM 796 N N . ASN A 1 97 ? 32.010 16.506 -37.997 1.00 73.38 97 ASN A N 1
ATOM 797 C CA . ASN A 1 97 ? 30.755 16.982 -38.585 1.00 73.38 97 ASN A CA 1
ATOM 798 C C . ASN A 1 97 ? 30.413 18.435 -38.209 1.00 73.38 97 ASN A C 1
ATOM 800 O O . ASN A 1 97 ? 29.743 19.115 -38.984 1.00 73.38 97 ASN A O 1
ATOM 804 N N . ILE A 1 98 ? 30.873 18.929 -37.053 1.00 77.25 98 ILE A N 1
ATOM 805 C CA . ILE A 1 98 ? 30.675 20.329 -36.628 1.00 77.25 98 ILE A CA 1
ATOM 806 C C . ILE A 1 98 ? 31.788 21.277 -37.103 1.00 77.25 98 ILE A C 1
ATOM 808 O O . ILE A 1 98 ? 31.774 22.456 -36.757 1.00 77.25 98 ILE A O 1
ATOM 812 N N . GLY A 1 99 ? 32.739 20.789 -37.907 1.00 65.81 99 GLY A N 1
ATOM 813 C CA . GLY A 1 99 ? 33.775 21.618 -38.527 1.00 65.81 99 GLY A CA 1
ATOM 814 C C . GLY A 1 99 ? 34.866 22.108 -37.571 1.00 65.81 99 GLY A C 1
ATOM 815 O O . GLY A 1 99 ? 35.613 23.016 -37.930 1.00 65.81 99 GLY A O 1
ATOM 816 N N . LEU A 1 100 ? 34.991 21.516 -36.377 1.00 59.97 100 LEU A N 1
ATOM 817 C CA . LEU A 1 100 ? 36.131 21.742 -35.486 1.00 59.97 100 LEU A CA 1
ATOM 818 C C . LEU A 1 100 ? 37.309 20.884 -35.961 1.00 59.97 100 LEU A C 1
ATOM 820 O O . LEU A 1 100 ? 37.621 19.846 -35.382 1.00 59.97 100 LEU A O 1
ATOM 824 N N . G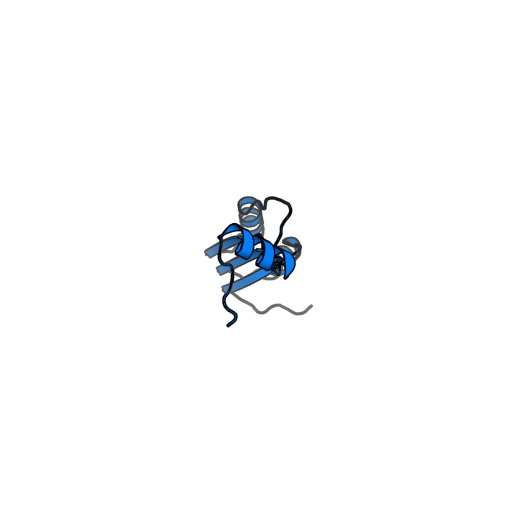LN A 1 101 ? 37.939 21.305 -37.054 1.00 56.34 101 GLN A N 1
ATOM 825 C CA . GLN A 1 101 ? 39.274 20.833 -37.403 1.00 56.34 101 GLN A CA 1
ATOM 826 C C . GLN A 1 101 ? 40.297 21.713 -36.669 1.00 56.34 101 GLN A C 1
ATOM 828 O O . GLN A 1 101 ? 40.258 22.935 -36.775 1.00 56.34 101 GLN A O 1
ATOM 833 N N . ASP A 1 102 ? 41.169 21.049 -35.909 1.00 55.62 102 ASP A N 1
ATOM 834 C CA . ASP A 1 102 ? 42.375 21.554 -35.240 1.00 55.62 102 ASP A CA 1
ATOM 835 C C . ASP A 1 102 ? 42.217 22.400 -33.961 1.00 55.62 102 ASP A C 1
ATOM 837 O O . ASP A 1 102 ? 42.237 23.628 -33.965 1.00 55.62 102 ASP A O 1
ATOM 841 N N . VAL A 1 103 ? 42.245 21.714 -32.809 1.00 52.69 103 VAL A N 1
ATOM 842 C CA . VAL A 1 103 ? 42.861 22.253 -31.578 1.00 52.69 103 VAL A CA 1
ATOM 843 C C . VAL A 1 103 ? 44.063 21.383 -31.210 1.00 52.69 103 VAL A C 1
ATOM 845 O O . VAL A 1 103 ? 44.119 20.781 -30.145 1.00 52.69 103 VAL A O 1
ATOM 848 N N . THR A 1 104 ? 45.026 21.283 -32.120 1.00 47.94 104 THR A N 1
ATOM 849 C CA . THR A 1 104 ? 46.410 20.932 -31.778 1.00 47.94 104 THR A CA 1
ATOM 850 C C . THR A 1 104 ? 47.346 21.672 -32.720 1.00 47.94 104 THR A C 1
ATOM 852 O O . THR A 1 104 ? 47.600 21.240 -33.843 1.00 47.94 104 THR A O 1
ATOM 855 N N . SER A 1 105 ? 47.853 22.803 -32.246 1.00 39.09 105 SER A N 1
ATOM 856 C CA . SER A 1 105 ? 49.141 23.387 -32.621 1.00 39.09 105 SER A CA 1
ATOM 857 C C . SER A 1 105 ? 49.687 24.106 -31.397 1.00 39.09 105 SER A C 1
ATOM 859 O O . SER A 1 105 ? 48.899 24.854 -30.776 1.00 39.09 105 SER A O 1
#

Organism: NCBI:txid392030